Protein AF-A0A1W6CKX2-F1 (afdb_monomer)

Secondary structure (DSSP, 8-state):
-BPPPEE-SS--SEEEEEEEEE-TT--BTTTEEEEEESSSSS-EE---EEEEESSSSPEEEEEEEE-TTSPP-SEEEEEEEE-SS---EE---EEEE-

Radius of gyration: 13.23 Å; Cα contacts (8 Å, |Δi|>4): 248; chains: 1; bounding box: 28×24×34 Å

Structure (mmCIF, N/CA/C/O backbone):
data_AF-A0A1W6CKX2-F1
#
_entry.id   AF-A0A1W6CKX2-F1
#
loop_
_atom_site.group_PDB
_atom_site.id
_atom_site.type_symbol
_atom_site.label_atom_id
_atom_site.label_alt_id
_atom_site.label_comp_id
_atom_site.label_asym_id
_atom_site.label_entity_id
_atom_site.label_seq_id
_atom_site.pdbx_PDB_ins_code
_atom_site.Cartn_x
_atom_site.Cartn_y
_atom_site.Cartn_z
_atom_site.occupancy
_atom_site.B_iso_or_equiv
_atom_site.auth_seq_id
_atom_site.auth_comp_id
_atom_site.auth_asym_id
_atom_site.auth_atom_id
_atom_site.pdbx_PDB_model_num
ATOM 1 N N . MET A 1 1 ? -5.164 9.827 -6.265 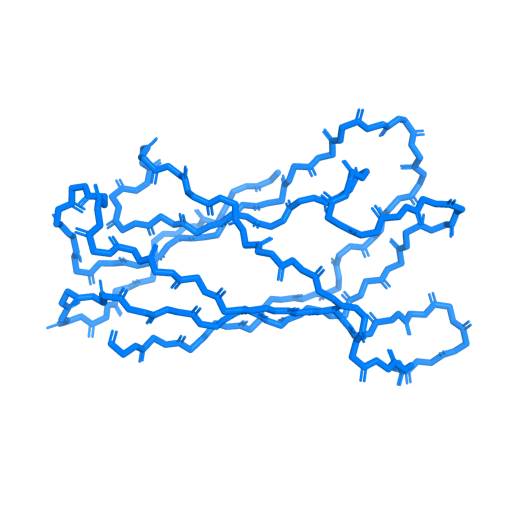1.00 87.94 1 MET A N 1
ATOM 2 C CA . MET A 1 1 ? -6.305 8.889 -6.411 1.00 87.94 1 MET A CA 1
ATOM 3 C C . MET A 1 1 ? -6.573 8.258 -5.060 1.00 87.94 1 MET A C 1
ATOM 5 O O . MET A 1 1 ? -5.603 7.932 -4.390 1.00 87.94 1 MET A O 1
ATOM 9 N N . THR A 1 2 ? -7.836 8.074 -4.684 1.00 96.00 2 THR A N 1
ATOM 10 C CA . THR A 1 2 ? -8.228 7.431 -3.421 1.00 96.00 2 THR A CA 1
ATOM 11 C C . THR A 1 2 ? -9.165 6.267 -3.719 1.00 96.00 2 THR A C 1
ATOM 13 O O . THR A 1 2 ? -9.999 6.378 -4.615 1.00 96.00 2 THR A O 1
ATOM 16 N N . SER A 1 3 ? -9.013 5.157 -3.001 1.00 97.56 3 SER A N 1
ATOM 17 C CA . SER A 1 3 ? -9.893 3.998 -3.124 1.00 97.56 3 SER A CA 1
ATOM 18 C C . SER A 1 3 ? -11.245 4.221 -2.447 1.00 97.56 3 SER A C 1
ATOM 20 O O . SER A 1 3 ? -11.389 5.069 -1.566 1.00 97.56 3 SER A O 1
ATOM 22 N N . ASN A 1 4 ? -12.215 3.371 -2.781 1.00 97.50 4 ASN A N 1
ATOM 23 C CA . ASN A 1 4 ? -13.373 3.156 -1.916 1.00 97.50 4 ASN A CA 1
ATOM 24 C C . ASN A 1 4 ? -12.959 2.409 -0.633 1.00 97.50 4 ASN A C 1
ATOM 26 O O . ASN A 1 4 ? -11.821 1.944 -0.505 1.00 97.50 4 ASN A O 1
ATOM 30 N N . ALA A 1 5 ? -13.897 2.291 0.306 1.00 97.38 5 ALA A N 1
ATOM 31 C CA . ALA A 1 5 ? -13.713 1.512 1.524 1.00 97.38 5 ALA A CA 1
ATOM 32 C C . ALA A 1 5 ? -13.645 0.010 1.223 1.00 97.38 5 ALA A C 1
ATOM 34 O O . ALA A 1 5 ? -14.508 -0.518 0.520 1.00 97.38 5 ALA A O 1
ATOM 35 N N . PHE A 1 6 ? -12.692 -0.689 1.837 1.00 97.75 6 PHE A N 1
ATOM 36 C CA . PHE A 1 6 ? -12.695 -2.148 1.934 1.00 97.75 6 PHE A CA 1
ATOM 37 C C . PHE A 1 6 ? -13.064 -2.548 3.363 1.00 97.75 6 PHE A C 1
ATOM 39 O O . PHE A 1 6 ? -12.322 -2.245 4.296 1.00 97.75 6 PHE A O 1
ATOM 46 N N . ALA A 1 7 ? -14.209 -3.207 3.550 1.00 97.12 7 ALA A N 1
ATOM 47 C CA . ALA A 1 7 ? -14.657 -3.652 4.869 1.00 97.12 7 ALA A CA 1
ATOM 48 C C . ALA A 1 7 ? -13.839 -4.866 5.344 1.00 97.12 7 ALA A C 1
ATOM 50 O O . ALA A 1 7 ? -13.721 -5.852 4.619 1.00 97.12 7 ALA A O 1
ATOM 51 N N . LEU A 1 8 ? -13.298 -4.803 6.565 1.00 96.31 8 LEU A N 1
ATOM 52 C CA . LEU A 1 8 ? -12.458 -5.860 7.144 1.00 96.31 8 LEU A CA 1
ATOM 53 C C . LEU A 1 8 ? -13.155 -6.660 8.251 1.00 96.31 8 LEU A C 1
ATOM 55 O O . LEU A 1 8 ? -12.763 -7.789 8.527 1.00 96.31 8 LEU A O 1
ATOM 59 N N . GLY A 1 9 ? -14.157 -6.081 8.918 1.00 93.62 9 GLY A N 1
ATOM 60 C CA . GLY A 1 9 ? -14.831 -6.711 10.064 1.00 93.62 9 GLY A CA 1
ATOM 61 C C . GLY A 1 9 ? -14.015 -6.715 11.366 1.00 93.62 9 GLY A C 1
ATOM 62 O O . GLY A 1 9 ? -14.494 -7.201 12.385 1.00 93.62 9 GLY A O 1
ATOM 63 N N . PHE A 1 10 ? -12.811 -6.138 11.361 1.00 95.88 10 PHE A N 1
ATOM 64 C CA . PHE A 1 10 ? -11.971 -5.899 12.536 1.00 95.88 10 PHE A CA 1
ATOM 65 C C . PHE A 1 10 ? -11.228 -4.567 12.390 1.00 95.88 10 PHE A C 1
ATOM 67 O O . PHE A 1 10 ? -11.167 -4.006 11.297 1.00 95.88 10 PHE A O 1
ATOM 74 N N . GLN A 1 11 ? -10.672 -4.049 13.487 1.00 96.75 11 GLN A N 1
ATOM 75 C CA . GLN A 1 11 ? -9.882 -2.816 13.483 1.00 96.75 11 GLN A CA 1
ATOM 76 C C . GLN A 1 11 ? -8.406 -3.145 13.220 1.00 96.75 11 GLN A C 1
ATOM 78 O O . GLN A 1 11 ? -7.738 -3.629 14.136 1.00 96.75 11 GLN A O 1
ATOM 83 N N . PRO A 1 12 ? -7.862 -2.891 12.014 1.00 97.06 12 PRO A N 1
ATOM 84 C CA . PRO A 1 12 ? -6.466 -3.196 11.747 1.00 97.06 12 PRO A CA 1
ATOM 85 C C . PRO A 1 12 ? -5.561 -2.265 12.554 1.00 97.06 12 PRO A C 1
ATOM 87 O O . PRO A 1 12 ? -5.852 -1.078 12.725 1.00 97.06 12 PRO A O 1
ATOM 90 N N . SER A 1 13 ? -4.453 -2.799 13.049 1.00 97.31 13 SER A N 1
ATOM 91 C CA . SER A 1 13 ? -3.405 -2.034 13.737 1.00 97.31 13 SER A CA 1
ATOM 92 C C . SER A 1 13 ? -2.124 -1.973 12.913 1.00 97.31 13 SER A C 1
ATOM 94 O O . SER A 1 13 ? -1.341 -1.036 13.052 1.00 97.31 13 SER A O 1
ATOM 96 N N . LEU A 1 14 ? -1.937 -2.929 12.004 1.00 98.19 14 LEU A N 1
ATOM 97 C CA . LEU A 1 14 ? -0.784 -3.028 11.129 1.00 98.19 14 LEU A CA 1
ATOM 98 C C . LEU A 1 14 ? -1.255 -3.392 9.721 1.00 98.19 14 LEU A C 1
ATOM 100 O O . LEU A 1 14 ? -2.114 -4.257 9.544 1.00 98.19 14 LEU A O 1
ATOM 104 N N . ALA A 1 15 ? -0.683 -2.755 8.707 1.00 98.31 15 ALA A N 1
ATOM 105 C CA . ALA A 1 15 ? -1.016 -3.067 7.326 1.00 98.31 15 ALA A CA 1
ATOM 106 C C . ALA A 1 15 ? 0.219 -3.063 6.429 1.00 98.31 15 ALA A C 1
ATOM 108 O O . ALA A 1 15 ? 1.139 -2.262 6.605 1.00 98.31 15 ALA A O 1
ATOM 109 N N . ARG A 1 16 ? 0.224 -3.972 5.456 1.00 98.38 16 ARG A N 1
ATOM 110 C CA . ARG A 1 16 ? 1.186 -4.029 4.360 1.00 98.38 16 ARG A CA 1
ATOM 111 C C . ARG A 1 16 ? 0.488 -3.617 3.074 1.00 98.38 16 ARG A C 1
ATOM 113 O O . ARG A 1 16 ? -0.622 -4.074 2.813 1.00 98.38 16 ARG A O 1
ATOM 120 N N . ILE A 1 17 ? 1.167 -2.817 2.261 1.00 98.00 17 ILE A N 1
ATOM 121 C CA . ILE A 1 17 ? 0.760 -2.520 0.886 1.00 98.00 17 ILE A CA 1
ATOM 122 C C . ILE A 1 17 ? 1.872 -2.936 -0.075 1.00 98.00 17 ILE A C 1
ATOM 124 O O . ILE A 1 17 ? 3.054 -2.782 0.241 1.00 98.00 17 ILE A O 1
ATOM 128 N N . VAL A 1 18 ? 1.493 -3.483 -1.228 1.00 97.94 18 VAL A N 1
ATOM 129 C CA . VAL A 1 18 ? 2.396 -3.821 -2.335 1.00 97.94 18 VAL A CA 1
ATOM 130 C C . VAL A 1 18 ? 1.734 -3.402 -3.644 1.00 97.94 18 VAL A C 1
ATOM 132 O O . VAL A 1 18 ? 0.541 -3.636 -3.835 1.00 97.94 18 VAL A O 1
ATOM 135 N N . ALA A 1 19 ? 2.494 -2.782 -4.540 1.00 97.12 19 ALA A N 1
ATOM 136 C CA . ALA A 1 19 ? 2.000 -2.278 -5.811 1.00 97.12 19 ALA A CA 1
ATOM 137 C C . ALA A 1 19 ? 3.069 -2.392 -6.911 1.00 97.12 19 ALA A C 1
ATOM 139 O O . ALA A 1 19 ? 4.203 -1.960 -6.697 1.00 97.12 19 ALA A O 1
ATOM 140 N N . PRO A 1 20 ? 2.741 -2.932 -8.095 1.00 96.69 20 PRO A N 1
ATOM 141 C CA . PRO A 1 20 ? 3.551 -2.744 -9.290 1.00 96.69 20 PRO A CA 1
ATOM 142 C C . PRO A 1 20 ? 3.363 -1.318 -9.823 1.00 96.69 20 PRO A C 1
ATOM 144 O O . PRO A 1 20 ? 2.228 -0.850 -9.971 1.00 96.69 20 PRO A O 1
ATOM 147 N N . MET A 1 21 ? 4.460 -0.624 -10.117 1.00 93.50 21 MET A N 1
ATOM 148 C CA . MET A 1 21 ? 4.412 0.738 -10.637 1.00 93.50 21 MET A CA 1
ATOM 149 C C . MET A 1 21 ? 5.587 1.105 -11.545 1.00 93.50 21 MET A C 1
ATOM 151 O O . MET A 1 21 ? 6.695 0.585 -11.412 1.00 93.50 21 MET A O 1
ATOM 155 N N . GLU A 1 22 ? 5.345 2.087 -12.404 1.00 93.50 22 GLU A N 1
ATOM 156 C CA . GLU A 1 22 ? 6.364 2.844 -13.126 1.00 93.50 22 GLU A CA 1
ATOM 157 C C . GLU A 1 22 ? 6.486 4.226 -12.474 1.00 93.50 22 GLU A C 1
ATOM 159 O O . GLU A 1 22 ? 5.474 4.888 -12.236 1.00 93.50 22 GLU A O 1
ATOM 164 N N . ILE A 1 23 ? 7.709 4.673 -12.171 1.00 87.44 23 ILE A N 1
ATOM 165 C CA . ILE A 1 23 ? 7.963 5.991 -11.553 1.00 87.44 23 ILE A CA 1
ATOM 166 C C . ILE A 1 23 ? 8.924 6.870 -12.374 1.00 87.44 23 ILE A C 1
ATOM 168 O O . ILE A 1 23 ? 9.389 7.908 -11.904 1.00 87.44 23 ILE A O 1
ATOM 172 N N . GLY A 1 24 ? 9.235 6.469 -13.611 1.00 85.69 24 GLY A N 1
ATOM 173 C CA . GLY A 1 24 ? 10.186 7.181 -14.466 1.00 85.69 24 GLY A CA 1
ATOM 174 C C . GLY A 1 24 ? 11.540 7.370 -13.772 1.00 85.69 24 GLY A C 1
ATOM 175 O O . GLY A 1 24 ? 12.135 6.408 -13.293 1.00 85.69 24 GLY A O 1
ATOM 176 N N . SER A 1 25 ? 12.013 8.617 -13.703 1.00 86.25 25 SER A N 1
ATOM 177 C CA . SER A 1 25 ? 13.241 9.004 -12.990 1.00 86.25 25 SER A CA 1
ATOM 178 C C . SER A 1 25 ? 13.025 9.373 -11.514 1.00 86.25 25 SER A C 1
ATOM 180 O O . SER A 1 25 ? 13.955 9.860 -10.876 1.00 86.25 25 SER A O 1
ATOM 182 N N . GLY A 1 26 ? 11.804 9.229 -10.993 1.00 88.06 26 GLY A N 1
ATOM 183 C CA . GLY A 1 26 ? 11.461 9.562 -9.612 1.00 88.06 26 GLY A CA 1
ATOM 184 C C . GLY A 1 26 ? 11.879 8.489 -8.606 1.00 88.06 26 GLY A C 1
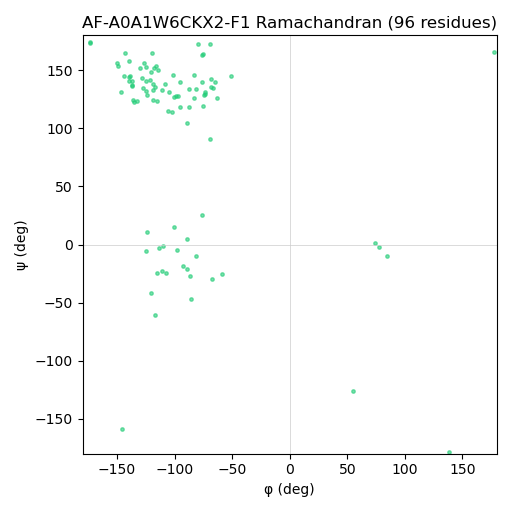ATOM 185 O O . GLY A 1 26 ? 12.293 7.385 -8.957 1.00 88.06 26 GLY A O 1
ATOM 186 N N . VAL A 1 27 ? 11.733 8.815 -7.326 1.00 88.69 27 VAL A N 1
ATOM 187 C CA . VAL A 1 27 ? 12.072 7.957 -6.188 1.00 88.69 27 VAL A CA 1
ATOM 188 C C . VAL A 1 27 ? 10.807 7.608 -5.406 1.00 88.69 27 VAL A C 1
ATOM 190 O O . VAL A 1 27 ? 10.073 8.485 -4.938 1.00 88.69 27 VAL A O 1
ATOM 193 N N . VAL A 1 28 ? 10.538 6.310 -5.240 1.00 87.50 28 VAL A N 1
ATOM 194 C CA . VAL A 1 28 ? 9.391 5.841 -4.449 1.00 87.50 28 VAL A CA 1
ATOM 195 C C . VAL A 1 28 ? 9.565 6.242 -2.983 1.00 87.50 28 VAL A C 1
ATOM 197 O O . VAL A 1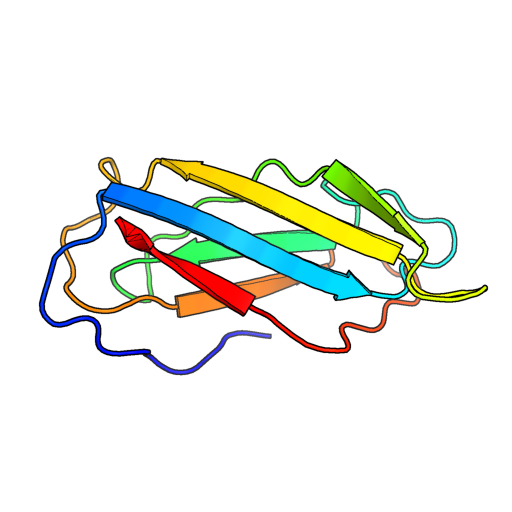 28 ? 10.671 6.193 -2.453 1.00 87.50 28 VAL A O 1
ATOM 200 N N . GLY A 1 29 ? 8.489 6.675 -2.326 1.00 85.44 29 GLY A N 1
ATOM 201 C CA . GLY A 1 29 ? 8.566 7.210 -0.964 1.00 85.44 29 GLY A CA 1
ATOM 202 C C . GLY A 1 29 ? 8.942 8.696 -0.895 1.00 85.44 29 GLY A C 1
ATOM 203 O O . GLY A 1 29 ? 8.791 9.293 0.168 1.00 85.44 29 GLY A O 1
ATOM 204 N N . THR A 1 30 ? 9.351 9.305 -2.014 1.00 88.19 30 THR A N 1
ATOM 205 C CA . THR A 1 30 ? 9.597 10.753 -2.128 1.00 88.19 30 THR A CA 1
ATOM 206 C C . THR A 1 30 ? 8.640 11.387 -3.128 1.00 88.19 30 THR A C 1
ATOM 208 O O . THR A 1 30 ? 7.840 12.234 -2.737 1.00 88.19 30 THR A O 1
ATOM 211 N N . ASP A 1 31 ? 8.696 10.944 -4.388 1.00 88.50 31 ASP A N 1
ATOM 212 C CA . ASP A 1 31 ? 7.938 11.467 -5.538 1.00 88.50 31 ASP A CA 1
ATOM 213 C C . ASP A 1 31 ? 6.546 10.837 -5.684 1.00 88.50 31 ASP A C 1
ATOM 215 O O . ASP A 1 31 ? 5.615 11.419 -6.249 1.00 88.50 31 ASP A O 1
ATOM 219 N N . GLY A 1 32 ? 6.418 9.608 -5.189 1.00 88.56 32 GLY A N 1
ATOM 220 C CA . GLY A 1 32 ? 5.208 8.803 -5.229 1.00 88.56 32 GLY A CA 1
ATOM 221 C C . GLY A 1 32 ? 4.968 8.157 -3.873 1.00 88.56 32 GLY A C 1
ATOM 222 O O . GLY 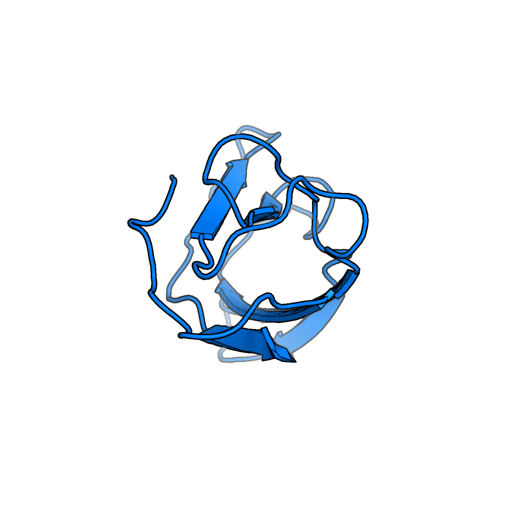A 1 32 ? 5.839 7.458 -3.346 1.00 88.56 32 GLY A O 1
ATOM 223 N N . LEU A 1 33 ? 3.798 8.421 -3.297 1.00 92.44 33 LEU A N 1
ATOM 224 C CA . LEU A 1 33 ? 3.439 8.026 -1.940 1.00 92.44 33 LEU A CA 1
ATOM 225 C C . LEU A 1 33 ? 2.154 7.198 -1.955 1.00 92.44 33 LEU A C 1
ATOM 227 O O . LEU A 1 33 ? 1.132 7.628 -2.496 1.00 92.44 33 LEU A O 1
ATOM 231 N N . LEU A 1 34 ? 2.206 6.036 -1.304 1.00 95.88 34 LEU A N 1
ATOM 232 C CA . LEU A 1 34 ? 1.024 5.274 -0.916 1.00 95.88 34 LEU A CA 1
ATOM 233 C C . LEU A 1 34 ? 0.741 5.527 0.556 1.00 95.88 34 LEU A C 1
ATOM 235 O O . LEU A 1 34 ? 1.605 5.306 1.405 1.00 95.88 34 LEU A O 1
ATOM 239 N N . ASP A 1 35 ? -0.487 5.933 0.850 1.00 97.50 35 ASP A N 1
ATOM 240 C CA . ASP A 1 35 ? -0.960 6.064 2.222 1.00 97.50 35 ASP A CA 1
ATOM 241 C C . ASP A 1 35 ? -2.108 5.089 2.482 1.00 97.50 35 ASP A C 1
ATOM 243 O O . ASP A 1 35 ? -2.874 4.756 1.572 1.00 97.50 35 ASP A O 1
ATOM 247 N N . LEU A 1 36 ? -2.261 4.700 3.746 1.00 98.31 36 LEU A N 1
ATOM 248 C CA . LEU A 1 36 ? -3.376 3.894 4.235 1.00 98.31 36 LEU A CA 1
ATOM 249 C C . LEU A 1 36 ? -4.190 4.653 5.288 1.00 98.31 36 LEU A C 1
ATOM 251 O O . LEU A 1 36 ? -3.663 5.507 6.010 1.00 98.31 36 LEU A O 1
ATOM 255 N N . SER A 1 37 ? -5.478 4.327 5.376 1.00 98.12 37 SER A N 1
ATOM 256 C CA . SER A 1 37 ? -6.418 4.927 6.327 1.00 98.12 37 SER A CA 1
ATOM 257 C C . SER A 1 37 ? -7.436 3.910 6.842 1.00 98.12 37 SER A C 1
ATOM 259 O O . SER A 1 37 ? -7.866 3.047 6.076 1.00 98.12 37 SER A O 1
ATOM 261 N N . ARG A 1 38 ? -7.840 4.025 8.115 1.00 97.81 38 ARG A N 1
ATOM 262 C CA . ARG A 1 38 ? -8.922 3.231 8.737 1.00 97.81 38 ARG A CA 1
ATOM 263 C C . ARG A 1 38 ? -10.299 3.891 8.682 1.00 97.81 38 ARG A C 1
ATOM 265 O O . ARG A 1 38 ? -11.309 3.215 8.856 1.00 97.81 38 ARG A O 1
ATOM 272 N N . ASP A 1 39 ? -10.339 5.200 8.456 1.00 95.75 39 ASP A N 1
ATOM 273 C CA . ASP A 1 39 ? -11.539 6.043 8.540 1.00 95.75 39 ASP A CA 1
ATOM 274 C C . ASP A 1 39 ? -11.816 6.842 7.247 1.00 95.75 39 ASP A C 1
ATOM 276 O O . ASP A 1 39 ? -12.841 7.508 7.138 1.00 95.75 39 ASP A O 1
ATOM 280 N N . GLY A 1 40 ? -10.913 6.787 6.262 1.00 96.25 40 GLY A N 1
ATOM 281 C CA . GLY A 1 40 ? -10.979 7.548 5.012 1.00 96.25 40 GLY A CA 1
ATOM 282 C C . GLY A 1 40 ? -10.572 9.024 5.140 1.00 96.25 40 GLY A C 1
ATOM 283 O O . GLY A 1 40 ? -10.529 9.732 4.132 1.00 96.25 40 GLY A O 1
ATOM 284 N N . ALA A 1 41 ? -10.236 9.495 6.344 1.00 96.12 41 ALA A N 1
ATOM 285 C CA . ALA A 1 41 ? -9.945 10.898 6.646 1.00 96.12 41 ALA A CA 1
ATOM 286 C C . ALA A 1 41 ? -8.525 11.098 7.193 1.00 96.12 41 ALA A C 1
ATOM 288 O O . ALA A 1 41 ? -7.819 12.020 6.777 1.00 96.12 41 ALA A O 1
ATOM 289 N N . THR A 1 42 ? -8.083 10.209 8.077 1.00 97.50 42 THR A N 1
ATOM 290 C CA . THR A 1 42 ? -6.751 10.204 8.675 1.00 97.50 42 THR A CA 1
ATOM 291 C C . THR A 1 42 ? -5.853 9.267 7.883 1.00 97.50 42 THR A C 1
ATOM 293 O O . THR A 1 42 ? -6.114 8.069 7.792 1.00 97.50 42 THR A O 1
ATOM 296 N N . TRP A 1 43 ? -4.783 9.805 7.303 1.00 97.69 43 TRP A N 1
ATOM 297 C CA . TRP A 1 43 ? -3.905 9.072 6.391 1.00 97.69 43 TRP A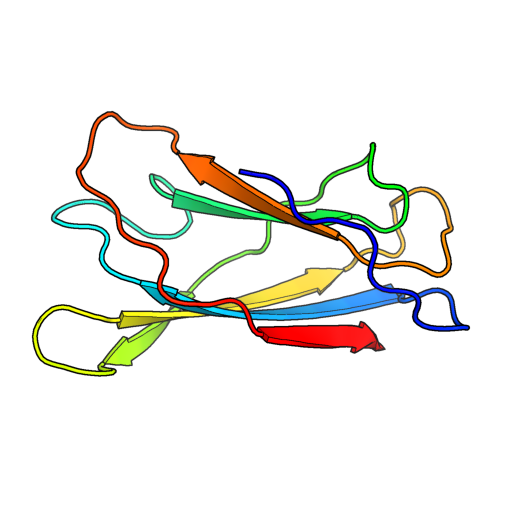 CA 1
ATOM 298 C C . TRP A 1 43 ? -2.495 8.966 6.953 1.00 97.69 43 TRP A C 1
ATOM 300 O O . TRP A 1 43 ? -1.925 9.961 7.399 1.00 97.69 43 TRP A O 1
ATOM 310 N N . THR A 1 44 ? -1.908 7.776 6.866 1.00 97.69 44 THR A N 1
ATOM 311 C CA . THR A 1 44 ? -0.509 7.539 7.233 1.00 97.69 44 THR A CA 1
ATOM 312 C C . THR A 1 44 ? 0.243 7.045 6.010 1.00 97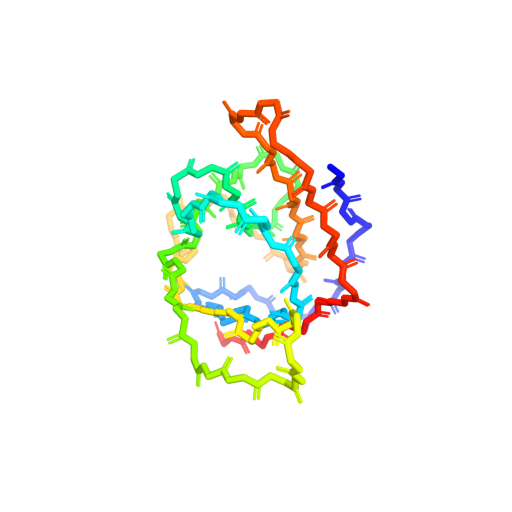.69 44 THR A C 1
ATOM 314 O O . THR A 1 44 ? -0.160 6.061 5.388 1.00 97.69 44 THR A O 1
ATOM 317 N N . ALA A 1 45 ? 1.327 7.741 5.664 1.00 96.56 45 ALA A N 1
ATOM 318 C CA . ALA A 1 45 ? 2.207 7.339 4.576 1.00 96.56 45 ALA A CA 1
ATOM 319 C C . ALA A 1 45 ? 2.916 6.030 4.918 1.00 96.56 45 ALA A C 1
ATOM 321 O O . ALA A 1 45 ? 3.421 5.853 6.030 1.00 96.56 45 ALA A O 1
ATOM 322 N N . VAL A 1 46 ? 2.955 5.115 3.955 1.00 97.81 46 VAL A N 1
ATOM 323 C CA . VAL A 1 46 ? 3.712 3.876 4.091 1.00 97.81 46 VAL A CA 1
ATOM 324 C C . VAL A 1 46 ? 5.183 4.160 3.767 1.00 97.81 46 VAL A C 1
ATOM 326 O O . VAL A 1 46 ? 5.458 4.786 2.742 1.00 97.81 46 VAL A O 1
ATOM 329 N N . PRO A 1 47 ? 6.145 3.687 4.582 1.00 96.56 47 PRO A N 1
ATOM 330 C CA . PRO A 1 47 ? 7.558 3.709 4.220 1.00 96.56 47 PRO A CA 1
ATOM 331 C C . PRO A 1 47 ? 7.800 2.703 3.087 1.00 96.56 47 PRO A C 1
ATOM 333 O O . PRO A 1 47 ? 8.007 1.513 3.327 1.00 96.56 47 PRO A O 1
ATOM 336 N N . LEU 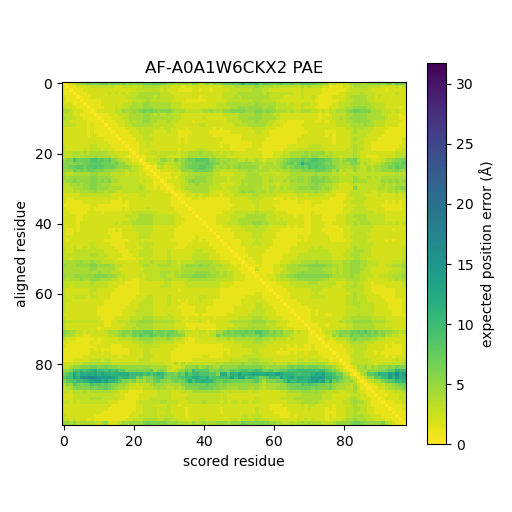A 1 48 ? 7.683 3.171 1.845 1.00 95.44 48 LEU A N 1
ATOM 337 C CA . LEU A 1 48 ? 7.826 2.338 0.657 1.00 95.44 48 LEU A CA 1
ATOM 338 C C . LEU A 1 48 ? 9.295 2.024 0.374 1.00 95.44 48 LEU A C 1
ATOM 340 O O . LEU A 1 48 ? 10.158 2.895 0.448 1.00 95.44 48 LEU A O 1
ATOM 344 N N . SER A 1 49 ? 9.552 0.785 -0.027 1.00 94.56 49 SER A N 1
ATOM 345 C CA . SER A 1 49 ? 10.814 0.344 -0.603 1.00 94.56 49 SER A CA 1
ATOM 346 C C . SER A 1 49 ? 10.581 -0.353 -1.940 1.00 94.56 49 SER A C 1
ATOM 348 O O . SER A 1 49 ? 9.494 -0.863 -2.224 1.00 94.56 49 SER A O 1
ATOM 350 N N . ASP A 1 50 ? 11.615 -0.361 -2.776 1.00 93.44 50 ASP A N 1
ATOM 351 C CA . ASP A 1 50 ? 11.661 -1.176 -3.985 1.00 93.44 50 ASP A CA 1
ATOM 352 C C . ASP A 1 50 ? 11.929 -2.641 -3.601 1.00 93.44 50 ASP A C 1
ATOM 354 O O . ASP A 1 50 ? 12.946 -2.963 -2.987 1.00 93.44 50 ASP A O 1
ATOM 358 N N . LEU A 1 51 ? 10.990 -3.521 -3.941 1.00 95.81 51 LEU A N 1
ATOM 359 C CA . LEU A 1 51 ? 11.009 -4.951 -3.629 1.00 95.81 51 LEU A CA 1
ATOM 360 C C . LEU A 1 51 ? 11.515 -5.804 -4.799 1.00 95.81 51 LEU A C 1
ATOM 362 O O . LEU A 1 51 ? 11.658 -7.017 -4.647 1.00 95.81 51 LEU A O 1
ATOM 366 N N . GLY A 1 52 ? 11.778 -5.202 -5.961 1.00 94.94 52 GLY A N 1
ATOM 367 C CA . GLY A 1 52 ? 12.264 -5.911 -7.140 1.00 94.94 52 GLY A CA 1
ATOM 368 C C . GLY A 1 52 ? 11.617 -5.461 -8.446 1.00 94.94 52 GLY A C 1
ATOM 369 O O . GLY A 1 52 ? 10.788 -4.552 -8.493 1.00 94.94 52 GLY A O 1
ATOM 370 N N . LYS A 1 53 ? 12.020 -6.113 -9.538 1.00 94.31 53 LYS A N 1
ATOM 371 C CA . LYS A 1 53 ? 11.452 -5.894 -10.873 1.00 94.31 53 LYS A CA 1
ATOM 372 C C . LYS A 1 53 ? 10.230 -6.784 -11.075 1.00 94.31 53 LYS A C 1
ATOM 374 O O . LYS A 1 53 ? 10.302 -7.975 -10.787 1.00 94.31 53 LYS A O 1
ATOM 379 N N . PHE A 1 54 ? 9.152 -6.210 -11.601 1.00 95.81 54 PHE A N 1
ATOM 380 C CA . PHE A 1 54 ? 8.072 -6.983 -12.213 1.00 95.81 54 PHE A CA 1
ATOM 381 C C . PHE A 1 54 ? 8.407 -7.259 -13.687 1.00 95.81 54 PHE A C 1
ATOM 383 O O . PHE A 1 54 ? 8.358 -8.403 -14.127 1.00 95.81 54 PHE A O 1
ATOM 390 N N . ASP A 1 55 ? 8.850 -6.224 -14.408 1.00 94.81 55 ASP A N 1
ATOM 391 C CA . ASP A 1 55 ? 9.349 -6.299 -15.786 1.00 94.81 55 ASP A CA 1
ATOM 392 C C . ASP A 1 55 ? 10.490 -5.274 -16.022 1.00 94.81 55 ASP A C 1
ATOM 394 O O . ASP A 1 55 ? 11.171 -4.862 -15.076 1.00 94.81 55 ASP A O 1
ATOM 398 N N . S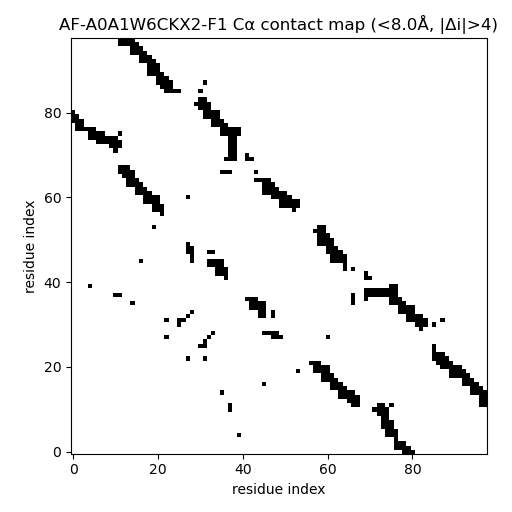ER A 1 56 ? 10.770 -4.901 -17.279 1.00 92.12 56 SER A N 1
ATOM 399 C CA . SER A 1 56 ? 11.834 -3.948 -17.628 1.00 92.12 56 SER A CA 1
ATOM 400 C C . SER A 1 56 ? 11.579 -2.512 -17.157 1.00 92.12 56 SER A C 1
ATOM 402 O O . SER A 1 56 ? 12.548 -1.805 -16.885 1.00 92.12 56 SER A O 1
ATOM 404 N N . ASN A 1 57 ? 10.317 -2.097 -17.049 1.00 91.19 57 ASN A N 1
ATOM 405 C CA . ASN A 1 57 ? 9.899 -0.727 -16.730 1.00 91.19 57 ASN A CA 1
ATOM 406 C C . ASN A 1 57 ? 9.165 -0.640 -15.380 1.00 91.19 57 ASN A C 1
ATOM 408 O O . ASN A 1 57 ? 9.196 0.400 -14.723 1.00 91.19 57 ASN A O 1
ATOM 412 N N . THR A 1 58 ? 8.561 -1.741 -14.933 1.00 94.94 58 THR A N 1
ATOM 413 C CA . THR A 1 58 ? 7.724 -1.819 -13.735 1.00 94.94 58 THR A CA 1
ATOM 414 C C . THR A 1 58 ? 8.500 -2.377 -12.545 1.00 94.94 58 THR A C 1
ATOM 416 O O . THR A 1 58 ? 9.070 -3.475 -12.588 1.00 94.94 58 THR A O 1
ATOM 419 N N . ARG A 1 59 ? 8.472 -1.650 -11.427 1.00 94.50 59 ARG A N 1
ATOM 420 C CA . ARG A 1 59 ? 8.994 -2.093 -10.128 1.00 94.50 59 ARG A CA 1
ATOM 421 C C . ARG A 1 59 ? 7.861 -2.542 -9.225 1.00 94.50 59 ARG A C 1
ATOM 423 O O . ARG A 1 59 ? 6.779 -1.967 -9.248 1.00 94.50 59 ARG A O 1
ATOM 430 N N . ILE A 1 60 ? 8.123 -3.543 -8.396 1.00 96.62 60 ILE A N 1
ATOM 431 C CA . ILE A 1 60 ? 7.251 -3.888 -7.278 1.00 96.62 60 ILE A CA 1
ATOM 432 C C . ILE A 1 60 ? 7.708 -3.040 -6.101 1.00 96.62 60 ILE A C 1
ATOM 434 O O . ILE A 1 60 ? 8.844 -3.173 -5.657 1.00 96.62 60 ILE A O 1
ATOM 438 N N . VAL A 1 61 ? 6.837 -2.183 -5.586 1.00 96.06 61 VAL A N 1
ATOM 439 C CA . VAL A 1 61 ? 7.112 -1.374 -4.398 1.00 96.06 61 VAL A CA 1
ATOM 440 C C . VAL A 1 61 ? 6.188 -1.788 -3.269 1.00 96.06 61 VAL A C 1
ATOM 442 O O . VAL A 1 61 ? 5.065 -2.236 -3.503 1.00 96.06 61 VAL A O 1
ATOM 445 N N . GLY A 1 62 ? 6.630 -1.648 -2.029 1.00 97.19 62 GLY A N 1
ATOM 446 C CA . GLY A 1 62 ? 5.772 -1.961 -0.898 1.00 97.19 62 GLY A CA 1
ATOM 447 C C . GLY A 1 62 ? 6.381 -1.605 0.438 1.00 97.19 62 GLY A C 1
ATOM 448 O O . GLY A 1 62 ? 7.531 -1.194 0.532 1.00 97.19 62 GLY A O 1
ATOM 449 N N . GLY A 1 63 ? 5.583 -1.755 1.484 1.00 97.75 63 GLY A N 1
ATOM 450 C CA . GLY A 1 63 ? 6.001 -1.419 2.835 1.00 97.75 63 GLY A CA 1
ATOM 451 C C . GLY A 1 63 ? 4.971 -1.821 3.876 1.00 97.75 63 GLY A C 1
ATOM 452 O O . GLY A 1 63 ? 3.874 -2.283 3.554 1.00 97.75 63 GLY A O 1
ATOM 453 N N . LEU A 1 64 ? 5.354 -1.655 5.138 1.00 98.12 64 LEU A N 1
ATOM 454 C CA . LEU A 1 64 ? 4.544 -1.957 6.314 1.00 98.12 64 LEU A CA 1
ATOM 455 C C . LEU A 1 64 ? 4.335 -0.672 7.116 1.00 98.12 64 LEU A C 1
ATOM 457 O O . LEU A 1 64 ? 5.278 0.094 7.299 1.00 98.12 64 LEU A O 1
ATOM 461 N N . VAL A 1 65 ? 3.125 -0.447 7.619 1.00 98.31 65 VAL A N 1
ATOM 462 C CA . VAL A 1 65 ? 2.788 0.749 8.396 1.00 98.31 65 VAL A CA 1
ATOM 463 C C . VAL A 1 65 ? 1.942 0.399 9.617 1.00 98.31 65 VAL A C 1
ATOM 465 O O . VAL A 1 65 ? 1.054 -0.454 9.554 1.00 98.31 65 VAL A O 1
ATOM 468 N N . ASN A 1 66 ? 2.225 1.070 10.735 1.00 98.19 66 ASN A N 1
ATOM 469 C CA . ASN A 1 66 ? 1.403 1.024 11.939 1.00 98.19 66 ASN A CA 1
ATOM 470 C C . ASN A 1 66 ? 0.245 2.027 11.808 1.00 98.19 66 ASN A C 1
ATOM 472 O O . ASN A 1 66 ? 0.473 3.208 11.553 1.00 98.19 66 ASN A O 1
ATOM 476 N N . LEU A 1 67 ? -0.984 1.551 11.998 1.00 98.19 67 LEU A N 1
ATOM 477 C CA . LEU A 1 67 ? -2.223 2.328 11.902 1.00 98.19 67 LEU A CA 1
ATOM 478 C C . LEU A 1 67 ? -2.899 2.541 13.261 1.00 98.19 67 LEU A C 1
ATOM 480 O O . LEU A 1 67 ? -3.923 3.220 13.331 1.00 98.19 67 LEU A O 1
ATOM 484 N N . ALA A 1 68 ? -2.342 1.996 14.347 1.00 97.00 68 ALA A N 1
ATOM 485 C CA . ALA A 1 68 ? -2.941 2.065 15.679 1.00 97.00 68 ALA A CA 1
ATOM 486 C C . ALA A 1 68 ? -3.155 3.507 16.179 1.00 97.00 68 ALA A C 1
ATOM 488 O O . ALA A 1 68 ? -4.053 3.734 16.983 1.00 97.00 68 ALA A O 1
ATOM 489 N N . GLY A 1 69 ? -2.366 4.470 15.684 1.00 95.88 69 GLY A N 1
ATOM 490 C CA . GLY A 1 69 ? -2.493 5.892 16.021 1.00 95.88 69 GLY A CA 1
ATOM 491 C C . GLY A 1 69 ? -3.580 6.658 15.254 1.00 95.88 69 GLY A C 1
ATOM 492 O O . GLY A 1 69 ? -3.855 7.802 15.598 1.00 95.88 69 GLY A O 1
ATOM 493 N N . GLN A 1 70 ? -4.195 6.071 14.222 1.00 97.69 70 GLN A N 1
ATOM 494 C CA . GLN A 1 70 ? -5.345 6.689 13.549 1.00 97.69 70 GLN A CA 1
ATOM 495 C C . GLN A 1 70 ? -6.613 6.523 14.403 1.00 97.69 70 GLN A C 1
ATOM 497 O O . GLN A 1 70 ? -6.649 5.632 15.253 1.00 97.69 70 GLN A O 1
ATOM 502 N N . PRO A 1 71 ? -7.697 7.277 14.168 1.00 97.25 71 PRO A N 1
ATOM 503 C CA . PRO A 1 71 ? -9.015 6.911 14.674 1.00 97.25 71 PRO A CA 1
ATOM 504 C C . PRO A 1 71 ? -9.376 5.461 14.321 1.00 97.25 71 PRO A C 1
ATOM 506 O O . PRO A 1 71 ? -8.962 4.921 13.289 1.00 97.25 71 PRO A O 1
ATOM 509 N N . ALA A 1 72 ? -10.094 4.795 15.222 1.00 92.81 72 ALA A N 1
ATOM 510 C CA . ALA A 1 72 ? -10.448 3.397 15.042 1.00 92.81 72 ALA A CA 1
ATOM 511 C C . ALA A 1 72 ? -11.546 3.251 13.979 1.00 92.81 72 ALA A C 1
ATOM 513 O O . ALA A 1 72 ? -12.588 3.895 14.058 1.00 92.81 72 ALA A O 1
ATOM 514 N N . GLY A 1 73 ? -11.319 2.368 13.010 1.00 94.88 73 GLY A N 1
ATOM 515 C CA . GLY A 1 73 ? -12.276 2.023 11.965 1.00 94.88 73 GLY A CA 1
ATOM 516 C C . GLY A 1 73 ? -12.091 0.573 11.532 1.00 94.88 73 GLY A C 1
ATOM 517 O O . GLY A 1 73 ? -11.010 0.008 11.699 1.00 94.88 73 GLY A O 1
ATOM 518 N N . THR A 1 74 ? -13.159 -0.046 11.030 1.00 96.62 74 THR A N 1
ATOM 519 C CA . THR A 1 74 ? -13.183 -1.461 10.602 1.00 96.62 74 THR A CA 1
ATOM 520 C C . THR A 1 74 ? -13.071 -1.632 9.088 1.00 96.62 74 THR A C 1
ATOM 522 O O . THR A 1 74 ? -13.394 -2.691 8.545 1.00 96.62 74 THR A O 1
ATOM 525 N N . SER A 1 75 ? -12.656 -0.570 8.407 1.00 97.31 75 SER A N 1
ATOM 526 C CA . SER A 1 75 ? -12.403 -0.536 6.974 1.00 97.31 75 SER A CA 1
ATOM 527 C C . SER A 1 75 ? -10.944 -0.181 6.727 1.00 97.31 75 SER A C 1
ATOM 529 O O . SER A 1 75 ? -10.254 0.322 7.615 1.00 97.31 75 SER A O 1
ATOM 531 N N . ILE A 1 76 ? -10.476 -0.419 5.509 1.00 98.25 76 ILE A N 1
ATOM 532 C CA . ILE A 1 76 ? -9.191 0.075 5.032 1.00 98.25 76 ILE A CA 1
ATOM 533 C C . ILE A 1 76 ? -9.381 0.800 3.704 1.00 98.25 76 ILE A C 1
ATOM 535 O O . ILE A 1 76 ? -10.195 0.407 2.867 1.00 98.25 76 ILE A O 1
ATOM 539 N N . TYR A 1 77 ? -8.623 1.873 3.527 1.00 98.38 77 TYR A N 1
ATOM 540 C CA . TYR A 1 77 ? -8.560 2.671 2.312 1.00 98.38 77 TYR A CA 1
ATOM 541 C C . TYR A 1 77 ? -7.097 2.851 1.930 1.00 98.38 77 TYR A C 1
ATOM 543 O O . TYR A 1 77 ? -6.227 2.894 2.803 1.00 98.38 77 TYR A O 1
ATOM 551 N N . TRP A 1 78 ? -6.835 3.026 0.640 1.00 98.25 78 TRP A N 1
ATOM 552 C CA . TRP A 1 78 ? -5.532 3.441 0.141 1.00 98.25 78 TRP A CA 1
ATOM 553 C C . TRP A 1 78 ? -5.665 4.694 -0.717 1.00 98.25 78 TRP A C 1
ATOM 555 O O . TRP A 1 78 ? -6.701 4.946 -1.338 1.00 98.25 78 TRP A O 1
ATOM 565 N N . ARG A 1 79 ? -4.601 5.492 -0.774 1.00 96.88 79 ARG A N 1
ATOM 566 C CA . ARG A 1 79 ? -4.492 6.569 -1.758 1.00 96.88 79 ARG A CA 1
ATOM 567 C C . ARG A 1 79 ? -3.089 6.655 -2.328 1.00 96.88 79 ARG A C 1
ATOM 569 O O . ARG A 1 79 ? -2.113 6.451 -1.613 1.00 96.88 79 ARG A O 1
ATOM 576 N N . TRP A 1 80 ? -3.021 7.011 -3.605 1.00 93.06 80 TRP A N 1
ATOM 577 C CA . TRP A 1 80 ? -1.801 7.428 -4.286 1.00 93.06 80 TRP A CA 1
ATOM 578 C C . TRP A 1 80 ? -1.721 8.950 -4.315 1.00 93.06 80 TRP A C 1
ATOM 580 O O . TRP A 1 80 ? -2.661 9.613 -4.786 1.00 93.06 80 TRP A O 1
ATOM 590 N N . ARG A 1 81 ? -0.593 9.491 -3.856 1.00 91.19 81 ARG A N 1
ATOM 591 C CA . ARG A 1 81 ? -0.235 10.904 -3.987 1.00 91.19 81 ARG A CA 1
ATOM 592 C C . ARG A 1 81 ? 1.041 11.031 -4.804 1.00 91.19 81 ARG A C 1
ATOM 594 O O . ARG A 1 81 ? 2.028 10.364 -4.513 1.00 91.19 81 ARG A O 1
ATOM 601 N N . THR A 1 82 ? 1.008 11.938 -5.771 1.00 86.19 82 THR A N 1
ATOM 602 C CA . THR A 1 82 ? 2.214 12.436 -6.425 1.00 86.19 82 THR A CA 1
ATOM 603 C C . THR A 1 82 ? 2.649 13.733 -5.752 1.00 86.19 82 THR A C 1
ATOM 605 O O . THR A 1 82 ? 1.809 14.555 -5.377 1.00 86.19 82 THR A O 1
ATOM 608 N N . THR A 1 83 ? 3.949 13.899 -5.565 1.00 81.19 83 THR A N 1
ATOM 609 C CA . THR A 1 83 ? 4.573 15.119 -5.029 1.00 81.19 83 THR A CA 1
ATOM 610 C C . THR A 1 83 ? 5.446 15.816 -6.075 1.00 81.19 83 THR A C 1
ATOM 612 O O . THR A 1 83 ? 5.944 16.909 -5.813 1.00 81.19 83 THR A O 1
ATOM 615 N N . SER A 1 84 ? 5.582 15.237 -7.274 1.00 74.31 84 SER A N 1
ATOM 616 C CA . SER A 1 84 ? 6.344 15.801 -8.389 1.00 74.31 84 SER A CA 1
ATOM 617 C C . SER A 1 84 ? 5.642 15.604 -9.737 1.00 74.31 84 SER A C 1
ATOM 619 O O . SER A 1 84 ? 4.793 14.735 -9.918 1.00 74.31 84 SER A O 1
ATOM 621 N N . GLY A 1 85 ? 5.982 16.437 -10.722 1.00 77.94 85 GLY A N 1
ATOM 622 C CA . GLY A 1 85 ? 5.415 16.373 -12.077 1.00 77.94 85 GLY A CA 1
ATOM 623 C C . GLY A 1 85 ? 5.978 15.243 -12.948 1.00 77.94 85 GLY A C 1
ATOM 624 O O . GLY A 1 85 ? 6.028 15.391 -14.165 1.00 77.94 85 GLY A O 1
ATOM 625 N N . ILE A 1 86 ? 6.469 14.158 -12.346 1.00 81.75 86 ILE A N 1
ATOM 626 C CA . ILE A 1 86 ? 7.099 13.041 -13.058 1.00 81.75 86 ILE A CA 1
ATOM 627 C C . ILE A 1 86 ? 6.010 12.090 -13.573 1.00 81.75 86 ILE A C 1
ATOM 629 O O . ILE A 1 86 ? 4.977 11.904 -12.929 1.00 81.75 86 ILE A O 1
ATOM 633 N N . ALA A 1 87 ? 6.239 11.477 -14.737 1.00 85.62 87 ALA A N 1
ATOM 634 C CA . ALA A 1 87 ? 5.358 10.442 -15.267 1.00 85.62 87 ALA A CA 1
ATOM 635 C C . ALA A 1 87 ? 5.342 9.216 -14.337 1.00 85.62 87 ALA A C 1
ATOM 637 O O . ALA A 1 87 ? 6.392 8.670 -13.995 1.00 85.62 87 ALA A O 1
ATOM 638 N N . GLN A 1 88 ? 4.145 8.795 -13.927 1.00 88.69 88 GLN A N 1
ATOM 639 C CA . GLN A 1 88 ? 3.931 7.683 -13.003 1.00 88.69 88 GLN A CA 1
ATOM 640 C C . GLN A 1 88 ? 2.739 6.843 -13.466 1.00 88.69 88 GLN A C 1
ATOM 642 O O . GLN A 1 88 ? 1.719 7.398 -13.880 1.00 88.69 88 GLN A O 1
ATOM 647 N N . ALA A 1 89 ? 2.839 5.521 -13.339 1.00 91.88 89 ALA A N 1
ATOM 648 C CA . ALA A 1 89 ? 1.738 4.596 -13.588 1.00 91.88 89 ALA A CA 1
ATOM 649 C C . ALA A 1 89 ? 1.630 3.587 -12.441 1.00 91.88 89 ALA A C 1
ATOM 651 O O . ALA A 1 89 ? 2.592 2.891 -12.123 1.00 91.88 89 ALA A O 1
ATOM 652 N N . LEU A 1 90 ? 0.456 3.518 -11.811 1.00 92.56 90 LEU A N 1
ATOM 653 C CA . LEU A 1 90 ? 0.137 2.549 -10.763 1.00 92.56 90 LEU A CA 1
ATOM 654 C C . LEU A 1 90 ? -0.726 1.443 -11.375 1.00 92.56 90 LEU A C 1
ATOM 656 O O . LEU A 1 90 ? -1.858 1.706 -11.776 1.00 92.56 90 LEU A O 1
ATOM 660 N N . HIS A 1 91 ? -0.202 0.220 -11.439 1.00 94.56 91 HIS A N 1
ATOM 661 C CA . HIS A 1 91 ? -0.854 -0.890 -12.152 1.00 94.56 91 HIS A CA 1
ATOM 662 C C . HIS A 1 91 ? -1.823 -1.690 -11.278 1.00 94.56 91 HIS A C 1
ATOM 664 O O . HIS A 1 91 ? -2.711 -2.374 -11.778 1.00 94.56 91 HIS A O 1
ATOM 670 N N . GLY A 1 92 ? -1.668 -1.612 -9.959 1.00 94.88 92 GLY A N 1
ATOM 671 C CA . GLY A 1 92 ? -2.525 -2.307 -9.011 1.00 94.88 92 GLY A CA 1
ATOM 672 C C . GLY A 1 92 ? -2.078 -2.078 -7.577 1.00 94.88 92 GLY A C 1
ATOM 673 O O . GLY A 1 92 ? -0.972 -1.604 -7.324 1.00 94.88 92 GLY A O 1
ATOM 674 N N . VAL A 1 93 ? -2.953 -2.416 -6.633 1.00 97.12 93 VAL A N 1
ATOM 675 C CA . VAL A 1 93 ? -2.688 -2.280 -5.201 1.00 97.12 93 VAL A CA 1
ATOM 676 C C . VAL A 1 93 ? -3.167 -3.534 -4.486 1.00 97.12 93 VAL A C 1
ATOM 678 O O . VAL A 1 93 ? -4.336 -3.903 -4.577 1.00 97.12 93 VAL A O 1
ATOM 681 N N . TRP A 1 94 ? -2.262 -4.163 -3.745 1.00 97.69 94 TRP A N 1
ATOM 682 C CA . TRP A 1 94 ? -2.565 -5.249 -2.826 1.00 97.69 94 TRP A CA 1
ATOM 683 C C . TRP A 1 94 ? -2.358 -4.779 -1.389 1.00 97.69 94 TRP A C 1
ATOM 685 O O . TRP A 1 94 ? -1.333 -4.171 -1.075 1.00 97.69 94 TRP A O 1
ATOM 695 N N . VAL A 1 95 ? -3.324 -5.070 -0.518 1.00 98.06 95 VAL A N 1
ATOM 696 C CA . VAL A 1 95 ? -3.296 -4.698 0.900 1.00 98.06 95 VAL A CA 1
ATOM 697 C C . VAL A 1 95 ? -3.542 -5.932 1.758 1.00 98.06 95 VAL A C 1
ATOM 699 O O .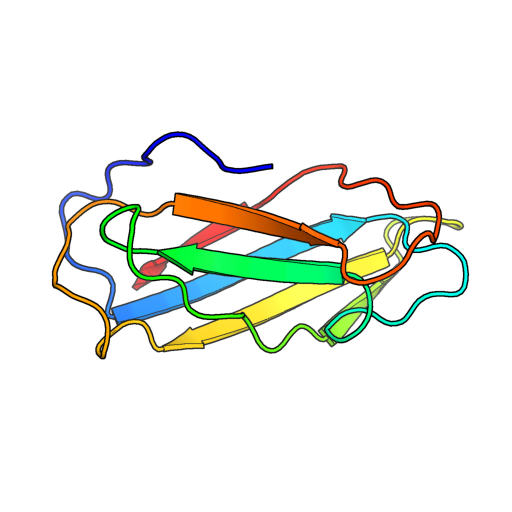 VAL A 1 95 ? -4.469 -6.698 1.505 1.00 98.06 95 VAL A O 1
ATOM 702 N N . GLN A 1 96 ? -2.732 -6.094 2.801 1.00 97.75 96 GLN A N 1
ATOM 703 C CA . GLN A 1 96 ? -2.915 -7.097 3.847 1.00 97.75 96 GLN A CA 1
ATOM 704 C C . GLN A 1 96 ? -2.949 -6.411 5.208 1.00 97.75 96 GLN A C 1
ATOM 706 O O . GLN A 1 96 ? -2.071 -5.608 5.523 1.00 97.75 96 GLN A O 1
ATOM 711 N N . CYS A 1 97 ? -3.933 -6.761 6.030 1.00 97.56 97 CYS A N 1
ATOM 712 C CA . CYS A 1 97 ? -4.157 -6.152 7.336 1.00 97.56 97 CYS A CA 1
ATOM 713 C C . CYS A 1 97 ? -4.080 -7.185 8.463 1.00 97.56 97 CYS A C 1
ATOM 715 O O . CYS A 1 97 ? -4.441 -8.347 8.269 1.00 97.56 97 CYS A O 1
ATOM 717 N N . LYS A 1 98 ? -3.626 -6.734 9.635 1.00 93.88 98 LYS A N 1
ATOM 718 C CA . LYS A 1 98 ? -3.624 -7.464 10.903 1.00 93.88 98 LYS A CA 1
ATOM 719 C C . LYS A 1 98 ? -4.089 -6.559 12.042 1.00 93.88 98 LYS A C 1
ATOM 721 O O . LYS A 1 98 ? -3.770 -5.344 12.034 1.00 93.88 98 LYS A O 1
#

Sequence (98 aa):
MTSNAFALGFQPSLARIVAPMEIGSGVVGTDGLLDLSRDGATWTAVPLSDLGKFDSNTRIVGGLVNLAGQPAGTSIYWRWRTTSGIAQALHGVWVQCK

Mean predicted aligned error: 2.91 Å

Solvent-accessible surface area (backbone atoms only — not comparable to full-atom values): 5482 Å² total; per-residue (Å²): 93,70,56,70,81,42,83,65,89,46,66,54,37,36,38,36,42,40,30,45,31,32,46,74,93,57,47,74,58,67,36,40,38,50,27,42,20,34,70,80,77,55,73,44,73,35,65,42,42,83,75,46,71,74,55,98,74,31,31,29,32,32,32,62,35,81,43,67,88,46,72,90,28,42,32,41,28,46,32,50,45,72,73,52,95,64,64,67,46,80,78,51,82,48,78,50,76,75

Foldseek 3Di:
DKDDWAAQVAWFFKKKKKFKKAFDPDDEVPFKWKWKDQPSPDTDTFNKDFPADPDPGITIIMGMDGHNPHPTHRIMMMDMDGPDPTDMDTPDMDMDTD

Nearest PDB structures (foldseek):
  1ebp-assembly1_A  TM=5.850E-01  e=3.219E-02  Homo sapiens
  1ern-assembly1_B  TM=6.023E-01  e=2.007E-01  Homo sapiens
  1eba-assembly1_B  TM=5.539E-01  e=1.218E-01  Homo sapiens
  4zkq-assembly1_A  TM=4.522E-01  e=1.002E+00  Cricetid gammaherpesvirus 2
  8v3p-assembly1_A  TM=3.898E-01  e=4.873E-01  Homo sapiens

pLDDT: mean 94.24, std 4.82, range [74.31, 98.38]